Protein AF-A0A387H4S6-F1 (afdb_monomer_lite)

Foldseek 3Di:
DDPVVVCVVPVPDDPDDPDDDDDPCNVDVCPDPCVVAPPPRPPPPPPDPPD

Radius of gyration: 19.85 Å; chains: 1; bounding box: 50×26×42 Å

Secondary structure (DSSP, 8-state):
--HHHHHHHHS-S----S-----HHHH-GGGSGGGGSPSS-----------

Sequence (51 aa):
MSPTQLQIREAGPLDLEEQLIEFEDDVDPARRIEACLADPWVTATTRFACD

pLDDT: mean 77.35, std 11.4, range [53.66, 92.31]

Structure (mmCIF, N/CA/C/O backbone):
data_AF-A0A387H4S6-F1
#
_entry.id   AF-A0A387H4S6-F1
#
loop_
_atom_site.group_PDB
_atom_site.id
_atom_site.type_symbol
_atom_site.label_atom_id
_atom_site.label_alt_id
_atom_site.label_comp_id
_atom_site.label_asym_id
_atom_site.label_entity_id
_atom_site.label_seq_id
_atom_site.pdbx_PDB_ins_code
_atom_site.Cartn_x
_atom_site.Cartn_y
_atom_site.Cartn_z
_atom_site.occupancy
_atom_site.B_iso_or_equiv
_atom_site.auth_seq_id
_atom_site.auth_comp_id
_atom_site.auth_asym_id
_atom_site.auth_atom_id
_atom_site.pdbx_PDB_model_num
ATOM 1 N N . MET A 1 1 ? 5.092 15.400 19.345 1.00 62.84 1 MET A N 1
ATOM 2 C CA . MET A 1 1 ? 3.885 14.763 18.774 1.00 62.84 1 MET A CA 1
ATOM 3 C C . MET A 1 1 ? 2.676 15.569 19.199 1.00 62.84 1 MET A C 1
ATOM 5 O O . MET A 1 1 ? 2.676 16.057 20.324 1.00 62.84 1 MET A O 1
ATOM 9 N N . SER A 1 2 ? 1.698 15.756 18.315 1.00 88.94 2 SER A N 1
ATOM 10 C CA . SER A 1 2 ? 0.466 16.466 18.678 1.00 88.94 2 SER A CA 1
ATOM 11 C C . SER A 1 2 ? -0.420 15.600 19.593 1.00 88.94 2 SER A C 1
ATOM 13 O O . SER A 1 2 ? -0.303 14.371 19.560 1.00 88.94 2 SER A O 1
ATOM 15 N N . PRO A 1 3 ? -1.327 16.200 20.388 1.00 83.88 3 PRO A N 1
ATOM 16 C CA . PRO A 1 3 ? -2.297 15.453 21.197 1.00 83.88 3 PRO A CA 1
ATOM 17 C C . PRO A 1 3 ? -3.102 14.436 20.374 1.00 83.88 3 PRO A C 1
ATOM 19 O O . PRO A 1 3 ? -3.301 13.305 20.802 1.00 83.88 3 PRO A O 1
ATOM 22 N N . THR A 1 4 ? -3.472 14.802 19.146 1.00 86.19 4 THR A N 1
ATOM 23 C CA . THR A 1 4 ? -4.180 13.931 18.198 1.00 86.19 4 THR A CA 1
ATOM 24 C C . THR A 1 4 ? -3.351 12.713 17.787 1.00 86.19 4 THR A C 1
ATOM 26 O O . THR A 1 4 ? -3.871 11.606 17.715 1.00 86.19 4 THR A O 1
ATOM 29 N N . GLN A 1 5 ? -2.045 12.883 17.555 1.00 82.31 5 GLN A N 1
ATOM 30 C CA . GLN A 1 5 ? -1.166 11.755 17.228 1.00 82.31 5 GLN A CA 1
ATOM 31 C C . GLN A 1 5 ? -1.052 10.750 18.381 1.00 82.31 5 GLN A C 1
ATOM 33 O O . GLN A 1 5 ? -0.949 9.552 18.128 1.00 82.31 5 GLN A O 1
ATOM 38 N N . LEU A 1 6 ? -1.064 11.218 19.634 1.00 82.81 6 LEU A N 1
ATOM 39 C CA . LEU A 1 6 ? -1.051 10.333 20.805 1.00 82.81 6 LEU A CA 1
ATOM 40 C C . LEU A 1 6 ? -2.349 9.525 20.898 1.00 82.81 6 LEU A C 1
ATOM 42 O O . LEU A 1 6 ? -2.292 8.313 21.076 1.00 82.81 6 LEU A O 1
ATOM 46 N N . GLN A 1 7 ? -3.492 10.178 20.675 1.00 84.81 7 GLN A N 1
ATOM 47 C CA . GLN A 1 7 ? -4.806 9.530 20.662 1.00 84.81 7 GLN A CA 1
ATOM 48 C C . GLN A 1 7 ? -4.913 8.447 19.583 1.00 84.81 7 GLN A C 1
ATOM 50 O O . GLN A 1 7 ? -5.394 7.360 19.874 1.00 84.81 7 GLN A O 1
ATOM 55 N N . ILE A 1 8 ? -4.415 8.705 18.367 1.00 84.50 8 ILE A N 1
ATOM 56 C CA . ILE A 1 8 ? -4.414 7.711 17.278 1.00 84.50 8 ILE A CA 1
ATOM 57 C C . ILE A 1 8 ? -3.565 6.488 17.648 1.00 84.50 8 ILE A C 1
ATOM 59 O O . ILE A 1 8 ? -3.982 5.356 17.430 1.00 84.50 8 ILE A O 1
ATOM 63 N N . ARG A 1 9 ? -2.379 6.700 18.230 1.00 81.31 9 ARG A N 1
ATOM 64 C CA . ARG A 1 9 ? -1.475 5.605 18.616 1.00 81.31 9 ARG A CA 1
ATOM 65 C C . ARG A 1 9 ? -2.059 4.730 19.730 1.00 81.31 9 ARG A C 1
ATOM 67 O O . ARG A 1 9 ? -1.789 3.535 19.770 1.00 81.31 9 ARG A O 1
ATOM 74 N N . GLU A 1 10 ? -2.804 5.333 20.651 1.00 92.31 10 GLU A N 1
ATOM 75 C CA . GLU A 1 10 ? -3.348 4.672 21.845 1.00 92.31 10 GLU A CA 1
A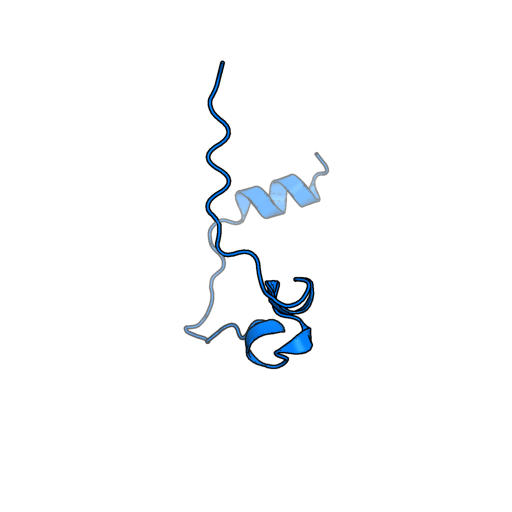TOM 76 C C . GLU A 1 10 ? -4.777 4.142 21.648 1.00 92.31 10 GLU A C 1
ATOM 78 O O . GLU A 1 10 ? -5.319 3.514 22.552 1.00 92.31 10 GLU A O 1
ATOM 83 N N . ALA A 1 11 ? -5.370 4.338 20.464 1.00 87.19 11 ALA A N 1
ATOM 84 C CA . ALA A 1 11 ? -6.730 3.901 20.141 1.00 87.19 11 ALA A CA 1
ATOM 85 C C . ALA A 1 11 ? -6.899 2.370 20.056 1.00 87.19 11 ALA A C 1
ATOM 87 O O . ALA A 1 11 ? -8.027 1.885 20.064 1.00 87.19 11 ALA A O 1
ATOM 88 N N . GLY A 1 12 ? -5.800 1.609 20.012 1.00 84.06 12 GLY A N 1
ATOM 89 C CA . GLY A 1 12 ? -5.829 0.156 19.833 1.00 84.06 12 GLY A CA 1
ATOM 90 C C . GLY A 1 12 ? -6.077 -0.261 18.376 1.00 84.06 12 GLY A C 1
ATOM 91 O O . GLY A 1 12 ? -6.012 0.576 17.473 1.00 84.06 12 GLY A O 1
ATOM 92 N N . PRO A 1 13 ? -6.288 -1.5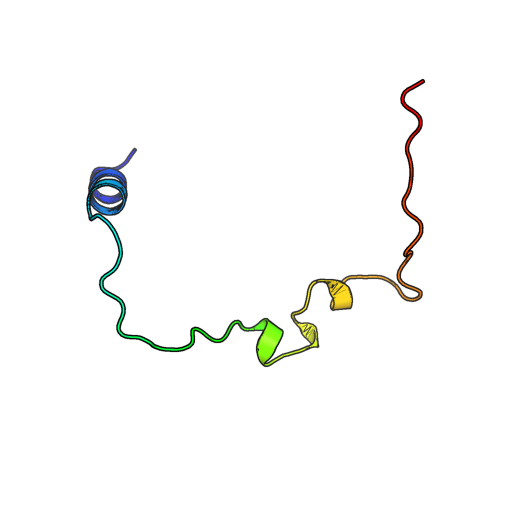65 18.116 1.00 84.12 13 PRO A N 1
ATOM 93 C CA . PRO A 1 13 ? -6.642 -2.054 16.787 1.00 84.12 13 PRO A CA 1
ATOM 94 C C . PRO A 1 13 ? -7.937 -1.411 16.284 1.00 84.12 13 PRO A C 1
ATOM 96 O O . PRO A 1 13 ? -8.859 -1.178 17.063 1.00 84.12 13 PRO A O 1
ATOM 99 N N . LEU A 1 14 ? -8.012 -1.157 14.978 1.00 79.19 14 LEU A N 1
ATOM 100 C CA . LEU A 1 14 ? -9.263 -0.747 14.350 1.00 79.19 14 LEU A CA 1
ATOM 101 C C . LEU A 1 14 ? -10.257 -1.911 14.420 1.00 79.19 14 LEU A C 1
ATOM 103 O O . LEU A 1 14 ? -9.917 -3.033 14.043 1.00 79.19 14 LEU A O 1
ATOM 107 N N . ASP A 1 15 ? -11.469 -1.630 14.893 1.00 83.12 15 ASP A N 1
ATOM 108 C CA . ASP A 1 15 ? -12.600 -2.551 14.796 1.00 83.12 15 ASP A CA 1
ATOM 109 C C . ASP A 1 15 ? -13.122 -2.500 13.358 1.00 83.12 15 ASP A C 1
ATOM 111 O O . ASP A 1 15 ? -13.865 -1.594 12.975 1.00 83.12 15 ASP A O 1
ATOM 115 N N . LEU A 1 16 ? -12.597 -3.398 12.527 1.00 78.94 16 LEU A N 1
ATOM 116 C CA . LEU A 1 16 ? -12.971 -3.528 11.127 1.00 78.94 16 LEU A CA 1
ATOM 117 C C . LEU A 1 16 ? -13.894 -4.735 10.994 1.00 78.94 16 LEU A C 1
ATOM 119 O O . LEU A 1 16 ? -13.552 -5.835 11.427 1.00 78.94 16 LEU A O 1
ATOM 123 N N . GLU A 1 17 ? -15.039 -4.542 10.346 1.00 82.12 17 GLU A N 1
ATOM 124 C CA . GLU A 1 17 ? -15.805 -5.670 9.819 1.00 82.12 17 GLU A CA 1
ATOM 125 C C . GLU A 1 17 ? -14.947 -6.415 8.780 1.00 82.12 17 GLU A C 1
ATOM 127 O O . GLU A 1 17 ? -14.071 -5.811 8.155 1.00 82.12 17 GLU A O 1
ATOM 132 N N . GLU A 1 18 ? -15.173 -7.721 8.589 1.00 79.81 18 GLU A N 1
ATOM 133 C CA . GLU A 1 18 ? -14.472 -8.522 7.573 1.00 79.81 18 GLU A CA 1
ATOM 134 C C . GLU A 1 18 ? -14.853 -8.046 6.162 1.00 79.81 18 GLU A C 1
ATOM 136 O O . GLU A 1 18 ? -15.710 -8.607 5.480 1.00 79.81 18 GLU A O 1
ATOM 141 N N . GLN A 1 19 ? -14.214 -6.964 5.733 1.00 79.56 19 GLN A N 1
ATOM 142 C CA . GLN A 1 19 ? -14.369 -6.348 4.432 1.00 79.56 19 GLN A CA 1
ATOM 143 C C . GLN A 1 19 ? -13.020 -6.368 3.723 1.00 79.56 19 GLN A C 1
ATOM 145 O O . GLN A 1 19 ? -11.982 -6.033 4.296 1.00 79.56 19 GLN A O 1
ATOM 150 N N . LEU A 1 20 ? -13.043 -6.770 2.454 1.00 84.56 20 LEU A N 1
ATOM 151 C CA . LEU A 1 20 ? -11.872 -6.666 1.601 1.00 84.56 20 LEU A CA 1
ATOM 152 C C . LEU A 1 20 ? -11.566 -5.183 1.376 1.00 84.56 20 LEU A C 1
ATOM 154 O O . LEU A 1 20 ? -12.412 -4.439 0.882 1.00 84.56 20 LEU A O 1
ATOM 158 N N . ILE A 1 21 ? -10.361 -4.763 1.745 1.00 82.50 21 ILE A N 1
ATOM 159 C CA . ILE A 1 21 ? -9.841 -3.445 1.394 1.00 82.50 21 ILE A CA 1
ATOM 160 C C . ILE A 1 21 ? -9.190 -3.594 0.021 1.00 82.50 21 ILE A C 1
ATOM 162 O O . ILE A 1 21 ? -8.136 -4.214 -0.090 1.00 82.50 21 ILE A O 1
ATOM 166 N N . GLU A 1 22 ? -9.843 -3.069 -1.013 1.00 88.81 22 GLU A N 1
ATOM 167 C CA . GLU A 1 22 ? -9.274 -2.999 -2.361 1.00 88.81 22 GLU A CA 1
ATOM 168 C C . GLU A 1 22 ? -8.262 -1.853 -2.426 1.00 88.81 22 GLU A C 1
ATOM 170 O O . GLU A 1 22 ? -8.562 -0.724 -2.016 1.00 88.81 22 GLU A O 1
ATOM 175 N N . PHE A 1 23 ? -7.064 -2.130 -2.939 1.00 87.56 23 PHE A N 1
ATOM 176 C CA . PHE A 1 23 ? -6.068 -1.096 -3.188 1.00 87.56 23 PHE A CA 1
ATOM 177 C C . PHE A 1 23 ? -6.203 -0.548 -4.616 1.00 87.56 23 PHE A C 1
ATOM 179 O O . PHE A 1 23 ? -6.738 -1.191 -5.519 1.00 87.56 23 PHE A O 1
ATOM 186 N N . GLU A 1 24 ? -5.744 0.684 -4.846 1.00 86.62 24 GLU A N 1
ATOM 187 C CA . GLU A 1 24 ? -5.900 1.338 -6.154 1.00 86.62 24 GLU A CA 1
ATOM 188 C C . GLU A 1 24 ? -5.171 0.592 -7.287 1.00 86.62 24 GLU A C 1
ATOM 190 O O . GLU A 1 24 ? -5.587 0.661 -8.442 1.00 86.62 24 GLU A O 1
ATOM 195 N N . ASP A 1 25 ? -4.099 -0.125 -6.962 1.00 89.44 25 ASP A N 1
ATOM 196 C CA . ASP A 1 25 ? -3.280 -0.936 -7.867 1.00 89.44 25 ASP A CA 1
ATOM 197 C C . ASP A 1 25 ? -3.863 -2.337 -8.149 1.00 89.44 25 ASP A C 1
ATOM 199 O O . ASP A 1 25 ? -3.496 -2.976 -9.149 1.00 89.44 25 ASP A O 1
ATOM 203 N N . ASP A 1 26 ? -4.820 -2.788 -7.330 1.00 87.88 26 ASP A N 1
ATOM 204 C CA . ASP A 1 26 ? -5.648 -3.962 -7.624 1.00 87.88 26 ASP A CA 1
ATOM 205 C C . ASP A 1 26 ? -6.604 -3.674 -8.791 1.00 87.88 26 ASP A C 1
ATOM 207 O O . ASP A 1 26 ? -6.809 -4.527 -9.660 1.00 87.88 26 ASP A O 1
ATOM 211 N N . VAL A 1 27 ? -7.149 -2.452 -8.833 1.00 88.50 27 VAL A N 1
ATOM 212 C CA . VAL A 1 27 ? -8.151 -2.009 -9.817 1.00 88.50 27 VAL A CA 1
ATOM 213 C C . VAL A 1 27 ? -7.508 -1.406 -11.067 1.00 88.50 27 VAL A C 1
ATOM 215 O O . VAL A 1 27 ? -7.975 -1.653 -12.181 1.00 88.50 27 VAL A O 1
ATOM 218 N N . ASP A 1 28 ? -6.441 -0.623 -10.900 1.00 89.06 28 ASP A N 1
ATOM 219 C CA . ASP A 1 28 ? -5.7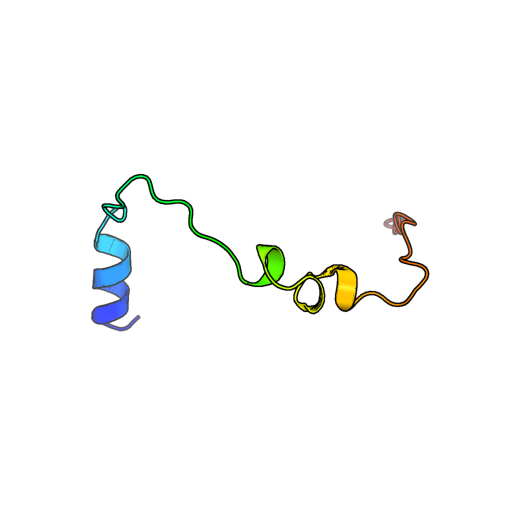54 0.081 -11.981 1.00 89.06 28 ASP A CA 1
ATOM 220 C C . ASP A 1 28 ? -4.312 -0.433 -12.142 1.00 89.06 28 ASP A C 1
ATOM 222 O O . ASP A 1 28 ? -3.412 -0.032 -11.396 1.00 89.06 28 ASP A O 1
ATOM 226 N N . PRO A 1 29 ? -4.042 -1.280 -13.155 1.00 86.06 29 PRO A N 1
ATOM 227 C CA . PRO A 1 29 ? -2.696 -1.771 -13.430 1.00 86.06 29 PRO A CA 1
ATOM 228 C C . PRO A 1 29 ? -1.666 -0.665 -13.693 1.00 86.06 29 PRO A C 1
ATOM 230 O O . PRO A 1 29 ? -0.475 -0.911 -13.521 1.00 86.06 29 PRO A O 1
ATOM 233 N N . ALA A 1 30 ? -2.086 0.543 -14.090 1.00 85.44 30 ALA A N 1
ATOM 234 C CA . ALA A 1 30 ? -1.177 1.670 -14.291 1.00 85.44 30 ALA A CA 1
ATOM 235 C C . ALA A 1 30 ? -0.673 2.281 -12.971 1.00 85.44 30 ALA A C 1
ATOM 237 O O . ALA A 1 30 ? 0.293 3.042 -12.984 1.00 85.44 30 ALA A O 1
ATOM 238 N N . ARG A 1 31 ? -1.308 1.953 -11.837 1.00 84.94 31 ARG A N 1
ATOM 239 C CA . ARG A 1 31 ? -0.882 2.374 -10.490 1.00 84.94 31 ARG A CA 1
ATOM 240 C C . ARG A 1 31 ? 0.046 1.381 -9.803 1.00 84.94 31 ARG A C 1
ATOM 242 O O . ARG A 1 31 ? 0.585 1.690 -8.743 1.00 84.94 31 ARG A O 1
ATOM 249 N N . ARG A 1 32 ? 0.258 0.212 -10.408 1.00 87.69 32 ARG A N 1
ATOM 250 C CA . ARG A 1 32 ? 1.202 -0.787 -9.912 1.00 87.69 32 ARG A CA 1
ATOM 251 C C . ARG A 1 32 ? 2.626 -0.264 -9.973 1.00 87.69 32 ARG A C 1
ATOM 253 O O . ARG A 1 32 ? 2.984 0.490 -10.878 1.00 87.69 32 ARG A O 1
ATOM 260 N N . ILE A 1 33 ? 3.462 -0.696 -9.033 1.00 82.31 33 ILE A N 1
ATOM 261 C CA . ILE A 1 33 ? 4.854 -0.236 -8.962 1.00 82.31 33 ILE A CA 1
ATOM 262 C C . ILE A 1 33 ? 5.630 -0.602 -10.232 1.00 82.31 33 ILE A C 1
ATOM 264 O O . ILE A 1 33 ? 6.529 0.121 -10.659 1.00 82.31 33 ILE A O 1
ATOM 268 N N . GLU A 1 34 ? 5.225 -1.694 -10.873 1.00 81.19 34 GLU A N 1
ATOM 269 C CA . GLU A 1 34 ? 5.766 -2.193 -12.120 1.00 81.19 34 GLU A CA 1
ATOM 270 C C . GLU A 1 34 ? 5.502 -1.271 -13.315 1.00 81.19 34 GLU A C 1
ATOM 272 O O . GLU A 1 34 ? 6.313 -1.229 -14.235 1.00 81.19 34 GLU A O 1
ATOM 277 N N . ALA A 1 35 ? 4.426 -0.476 -13.293 1.00 81.44 35 ALA A N 1
ATOM 278 C CA . ALA A 1 35 ? 4.148 0.507 -14.341 1.00 81.44 35 ALA A CA 1
ATOM 279 C C . ALA A 1 35 ? 5.200 1.632 -14.387 1.00 81.44 35 ALA A C 1
ATOM 281 O O . ALA A 1 35 ? 5.385 2.272 -15.422 1.00 81.44 35 ALA A O 1
ATOM 282 N N . CYS A 1 36 ? 5.918 1.859 -13.282 1.00 78.69 36 CYS A N 1
ATOM 283 C CA . CYS A 1 36 ? 7.044 2.791 -13.217 1.00 78.69 36 CYS A CA 1
ATOM 284 C C . CYS A 1 36 ? 8.362 2.182 -13.728 1.00 78.69 36 CYS A C 1
ATOM 286 O O . CYS A 1 36 ? 9.362 2.899 -13.831 1.00 78.69 36 CYS A O 1
ATOM 288 N N . LEU A 1 37 ? 8.405 0.875 -14.004 1.00 76.88 37 LEU A N 1
ATOM 289 C CA . LEU A 1 37 ? 9.612 0.199 -14.468 1.00 76.88 37 LEU A CA 1
ATOM 290 C C . LEU A 1 37 ? 9.759 0.374 -15.981 1.00 76.88 37 LEU A C 1
ATOM 292 O O . LEU A 1 37 ? 8.818 0.196 -16.748 1.00 76.88 37 LEU A O 1
ATOM 296 N N . ALA A 1 38 ? 10.967 0.720 -16.422 1.00 70.88 38 ALA A N 1
ATOM 297 C CA . ALA A 1 38 ? 11.277 0.744 -17.844 1.00 70.88 38 ALA A CA 1
ATOM 298 C C . ALA A 1 38 ? 11.281 -0.688 -18.400 1.00 70.88 38 ALA A C 1
ATOM 300 O O . ALA A 1 38 ? 11.906 -1.579 -17.820 1.00 70.88 38 ALA A O 1
ATOM 301 N N . ASP A 1 39 ? 10.623 -0.901 -19.540 1.00 66.69 39 ASP A N 1
ATOM 302 C CA . ASP A 1 39 ? 10.736 -2.151 -20.288 1.00 66.69 39 ASP A CA 1
ATOM 303 C C . ASP A 1 39 ? 12.115 -2.271 -20.962 1.00 66.69 39 ASP A C 1
ATOM 305 O O . ASP A 1 39 ? 12.564 -1.316 -21.607 1.00 66.69 39 ASP A O 1
ATOM 309 N N . PRO A 1 40 ? 12.784 -3.441 -20.897 1.00 65.06 40 PRO A N 1
ATOM 310 C CA . PRO A 1 40 ? 12.418 -4.645 -20.149 1.00 65.06 40 PRO A CA 1
ATOM 311 C C . PRO A 1 40 ? 12.759 -4.510 -18.660 1.00 65.06 40 PRO A C 1
ATOM 313 O O . PRO A 1 40 ? 13.852 -4.061 -18.305 1.00 65.06 40 PRO A O 1
ATOM 316 N N . TRP A 1 41 ? 11.849 -4.956 -17.790 1.00 58.59 41 TRP A N 1
ATOM 317 C CA . TRP A 1 41 ? 12.040 -4.868 -16.343 1.00 58.59 41 TRP A CA 1
ATOM 318 C C . TRP A 1 41 ? 13.279 -5.685 -15.988 1.00 58.59 41 TRP A C 1
ATOM 320 O O . TRP A 1 41 ? 13.331 -6.897 -16.211 1.00 58.59 41 TRP A O 1
ATOM 330 N N . VAL A 1 42 ? 14.319 -5.018 -15.497 1.00 60.03 42 VAL A N 1
ATOM 331 C CA . VAL A 1 42 ? 15.586 -5.669 -15.172 1.00 60.03 42 VAL A CA 1
ATOM 332 C C . VAL A 1 42 ? 15.353 -6.572 -13.958 1.00 60.03 42 VAL A C 1
ATOM 334 O O . VAL A 1 42 ? 15.458 -6.141 -12.818 1.00 60.03 42 VAL A O 1
ATOM 337 N N . THR A 1 43 ? 15.061 -7.853 -14.194 1.00 60.03 43 THR A N 1
ATOM 338 C CA . THR A 1 43 ? 15.015 -8.896 -13.152 1.00 60.03 43 THR A CA 1
ATOM 339 C C . THR A 1 43 ? 16.412 -9.306 -12.686 1.00 60.03 43 THR A C 1
ATOM 341 O O . THR A 1 43 ? 16.561 -10.260 -11.919 1.00 60.03 43 THR A O 1
ATOM 344 N N . ALA A 1 44 ? 17.464 -8.642 -13.180 1.00 58.97 44 ALA A N 1
ATOM 345 C CA . ALA A 1 44 ? 18.816 -8.892 -12.727 1.00 58.97 44 ALA A CA 1
ATOM 346 C C . ALA A 1 44 ? 18.903 -8.449 -11.268 1.00 58.97 44 ALA A C 1
ATOM 348 O O . ALA A 1 44 ? 18.927 -7.261 -10.963 1.00 58.97 44 ALA A O 1
ATOM 349 N N . 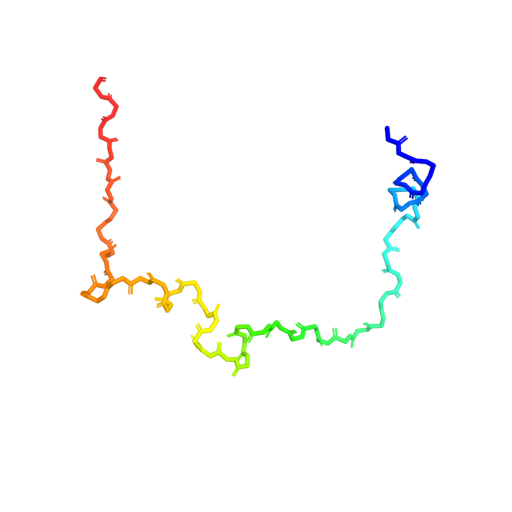THR A 1 45 ? 18.954 -9.420 -10.357 1.00 60.03 45 THR A N 1
ATOM 350 C CA . THR A 1 45 ? 19.449 -9.209 -9.000 1.00 60.03 45 THR A CA 1
ATOM 351 C C . THR A 1 45 ? 20.827 -8.574 -9.114 1.00 60.03 45 THR A C 1
ATOM 353 O O . THR A 1 45 ? 21.816 -9.285 -9.315 1.00 60.03 45 THR A O 1
ATOM 356 N N . THR A 1 46 ? 20.899 -7.247 -9.026 1.00 58.47 46 THR A N 1
ATOM 357 C CA . THR A 1 46 ? 22.153 -6.515 -8.900 1.00 58.47 46 THR A CA 1
ATOM 358 C C . THR A 1 46 ? 22.731 -6.898 -7.546 1.00 58.47 46 THR A C 1
ATOM 360 O O . THR A 1 46 ? 22.473 -6.265 -6.526 1.00 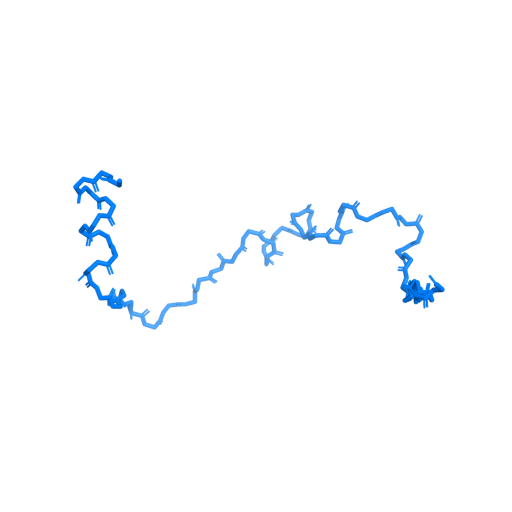58.47 46 THR A O 1
ATOM 363 N N . ARG A 1 47 ? 23.454 -8.019 -7.505 1.00 60.41 47 ARG A N 1
ATOM 364 C CA . ARG A 1 47 ? 24.310 -8.356 -6.377 1.00 60.41 47 ARG A CA 1
ATOM 365 C C . ARG A 1 47 ? 25.446 -7.348 -6.422 1.00 60.41 47 ARG A C 1
ATOM 367 O O . ARG A 1 47 ? 26.398 -7.524 -7.174 1.00 60.41 47 ARG A O 1
ATOM 374 N N . PHE A 1 48 ? 25.309 -6.268 -5.665 1.00 53.66 48 PHE A N 1
ATOM 375 C CA . PHE A 1 48 ? 26.453 -5.441 -5.323 1.00 53.66 48 PHE A CA 1
ATOM 376 C C . PHE A 1 48 ? 27.364 -6.309 -4.454 1.00 53.66 48 PHE A C 1
ATOM 378 O O . PHE A 1 48 ? 26.969 -6.714 -3.360 1.00 53.66 48 PHE A O 1
ATOM 385 N N . ALA A 1 49 ? 28.537 -6.672 -4.971 1.00 56.75 49 ALA A N 1
ATOM 386 C CA . ALA A 1 49 ? 29.586 -7.209 -4.123 1.00 56.75 49 ALA A CA 1
ATOM 387 C C . ALA A 1 49 ? 29.977 -6.095 -3.145 1.00 56.75 49 ALA A C 1
ATOM 389 O O . ALA A 1 49 ? 30.245 -4.967 -3.559 1.00 56.75 49 ALA A O 1
ATOM 390 N N . CYS A 1 50 ? 29.906 -6.384 -1.848 1.00 60.34 50 CYS A N 1
ATOM 391 C CA . CYS A 1 50 ? 30.518 -5.531 -0.843 1.00 60.34 50 CYS A CA 1
ATOM 392 C C . CYS A 1 50 ? 32.023 -5.802 -0.900 1.00 60.34 50 CYS A C 1
ATOM 394 O O . CYS A 1 50 ? 32.502 -6.683 -0.187 1.00 60.34 50 CYS A O 1
ATOM 396 N N . ASP A 1 51 ? 32.713 -5.114 -1.806 1.00 57.16 51 ASP A N 1
ATOM 397 C CA . ASP A 1 51 ? 34.173 -5.006 -1.779 1.00 57.16 51 ASP A CA 1
ATOM 398 C C . ASP A 1 51 ? 34.600 -4.027 -0.672 1.00 57.16 51 ASP A C 1
ATOM 400 O O . ASP A 1 51 ? 33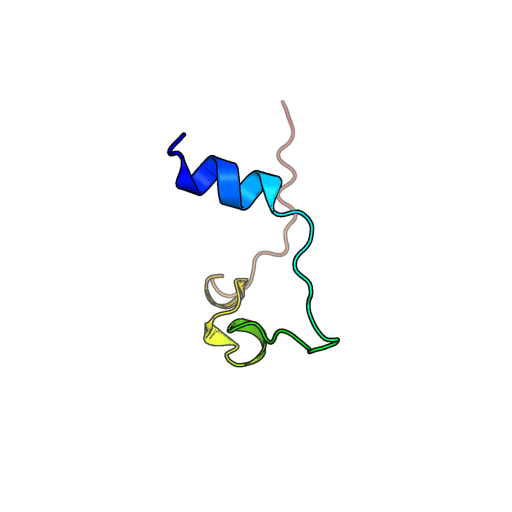.962 -2.950 -0.550 1.00 57.16 51 ASP A O 1
#

Organism: NCBI:txid1077946